Protein AF-A0A976E1U4-F1 (afdb_monomer_lite)

Structure (mmCIF, N/CA/C/O backbone):
data_AF-A0A976E1U4-F1
#
_entry.id   AF-A0A976E1U4-F1
#
loop_
_atom_site.group_PDB
_atom_site.id
_atom_site.type_symbol
_atom_site.label_atom_id
_atom_site.label_alt_id
_atom_site.label_comp_id
_atom_site.label_asym_id
_atom_site.label_entity_id
_atom_site.label_seq_id
_atom_site.pdbx_PDB_ins_code
_atom_site.Cartn_x
_atom_site.Cartn_y
_atom_site.Cartn_z
_atom_site.occupancy
_atom_site.B_iso_or_equiv
_atom_site.auth_seq_id
_atom_site.auth_comp_id
_atom_site.auth_asym_id
_atom_site.auth_atom_id
_atom_site.pdbx_PDB_model_num
ATOM 1 N N . ALA A 1 1 ? 5.167 6.896 -11.195 1.00 75.25 1 ALA A N 1
ATOM 2 C CA . ALA A 1 1 ? 5.252 8.003 -12.172 1.00 75.25 1 ALA A CA 1
ATOM 3 C C . ALA A 1 1 ? 6.666 8.157 -12.731 1.00 75.25 1 ALA A C 1
ATOM 5 O O . ALA A 1 1 ? 6.819 8.053 -13.935 1.00 75.25 1 ALA A O 1
ATOM 6 N N . TRP A 1 2 ? 7.693 8.320 -11.886 1.00 94.69 2 TRP A N 1
ATOM 7 C CA . TRP A 1 2 ? 9.071 8.586 -12.332 1.00 94.69 2 TRP A CA 1
ATOM 8 C C . TRP A 1 2 ? 9.663 7.548 -13.308 1.00 94.69 2 TRP A C 1
ATOM 10 O O . TRP A 1 2 ? 10.028 7.923 -14.416 1.00 94.69 2 TRP A O 1
ATOM 20 N N . VAL A 1 3 ? 9.682 6.250 -12.965 1.00 95.19 3 VAL A N 1
ATOM 21 C CA . VAL A 1 3 ? 10.241 5.207 -13.860 1.00 95.19 3 VAL A CA 1
ATOM 22 C C . VAL A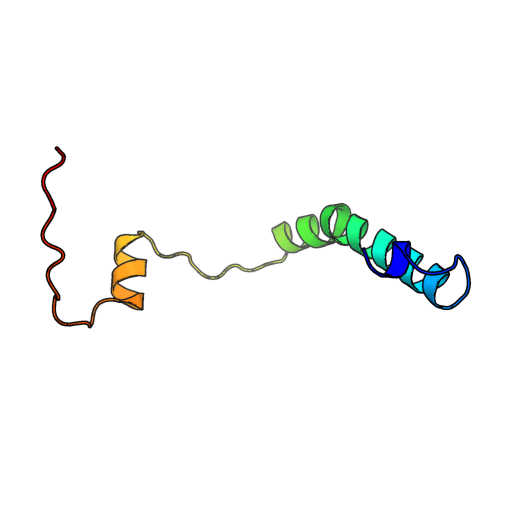 1 3 ? 9.499 5.059 -15.189 1.00 95.19 3 VAL A C 1
ATOM 24 O O . VAL A 1 3 ? 10.092 4.639 -16.171 1.00 95.19 3 VAL A O 1
ATOM 27 N N . GLY A 1 4 ? 8.223 5.452 -15.247 1.00 92.56 4 GLY A N 1
ATOM 28 C CA . GLY A 1 4 ? 7.444 5.417 -16.487 1.00 92.56 4 GLY A CA 1
ATOM 29 C C . GLY A 1 4 ? 7.863 6.483 -17.504 1.00 92.56 4 GLY A C 1
ATOM 30 O O . GLY A 1 4 ? 7.443 6.411 -18.651 1.00 92.56 4 GLY A O 1
ATOM 31 N N . ALA A 1 5 ? 8.674 7.462 -17.090 1.00 96.81 5 ALA A N 1
ATOM 32 C CA . ALA A 1 5 ? 9.259 8.478 -17.962 1.00 96.81 5 ALA A CA 1
ATOM 33 C C . ALA A 1 5 ? 10.720 8.170 -18.348 1.00 96.81 5 ALA A C 1
ATOM 35 O O . ALA A 1 5 ? 11.349 8.982 -19.023 1.00 96.81 5 ALA A O 1
ATOM 36 N N . MET A 1 6 ? 11.267 7.033 -17.907 1.00 97.25 6 MET A N 1
ATOM 37 C CA . MET A 1 6 ? 12.645 6.626 -18.191 1.00 97.25 6 MET A CA 1
ATOM 38 C C . MET A 1 6 ? 12.708 5.644 -19.369 1.00 97.25 6 MET A C 1
ATOM 40 O O . MET A 1 6 ? 11.703 4.997 -19.676 1.00 97.25 6 MET A O 1
ATOM 44 N N . PRO A 1 7 ? 13.868 5.507 -20.041 1.00 96.25 7 PRO A N 1
ATOM 45 C CA . PRO A 1 7 ? 14.045 4.502 -21.083 1.00 96.25 7 PRO A CA 1
ATOM 46 C C . PRO A 1 7 ? 13.841 3.081 -20.543 1.00 96.25 7 PRO A C 1
ATOM 48 O O . PRO A 1 7 ? 14.104 2.799 -19.372 1.00 96.25 7 PRO A O 1
ATOM 51 N N . ALA A 1 8 ? 13.400 2.170 -21.414 1.00 95.06 8 ALA A N 1
ATOM 52 C CA . ALA A 1 8 ? 13.190 0.757 -21.091 1.00 95.06 8 ALA A CA 1
ATOM 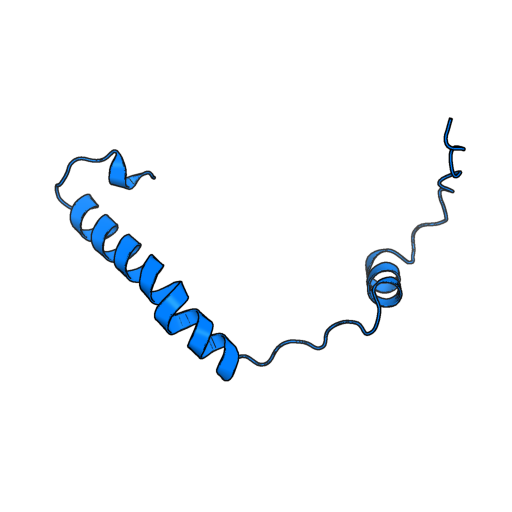53 C C . ALA A 1 8 ? 14.520 -0.024 -21.039 1.00 95.06 8 ALA A C 1
ATOM 55 O O . ALA A 1 8 ? 14.698 -1.028 -21.725 1.00 95.06 8 ALA A O 1
ATOM 56 N N . GLU A 1 9 ? 15.462 0.470 -20.241 1.00 96.75 9 GLU A N 1
ATOM 57 C CA . GLU A 1 9 ? 16.794 -0.092 -20.042 1.00 96.75 9 GLU A CA 1
ATOM 58 C C . GLU A 1 9 ? 17.143 -0.145 -18.550 1.00 96.75 9 GLU A C 1
ATOM 60 O O . GLU A 1 9 ? 16.427 0.385 -17.693 1.00 96.75 9 GLU A O 1
ATOM 65 N N . GLU A 1 10 ? 18.239 -0.819 -18.218 1.00 96.94 10 GLU A N 1
ATOM 66 C CA . GLU A 1 10 ? 18.699 -0.888 -16.834 1.00 96.94 10 GLU A CA 1
ATOM 67 C C . GLU A 1 10 ? 19.266 0.463 -16.360 1.00 96.94 10 GLU A C 1
ATOM 69 O O . GLU A 1 10 ? 19.949 1.147 -17.124 1.00 96.94 10 GLU A O 1
ATOM 74 N N . PRO A 1 11 ? 19.020 0.856 -15.094 1.00 95.75 11 PRO A N 1
ATOM 75 C CA . PRO A 1 11 ? 18.388 0.067 -14.025 1.00 95.75 11 PRO A CA 1
ATOM 76 C C . PRO A 1 11 ? 16.852 0.199 -13.951 1.00 95.7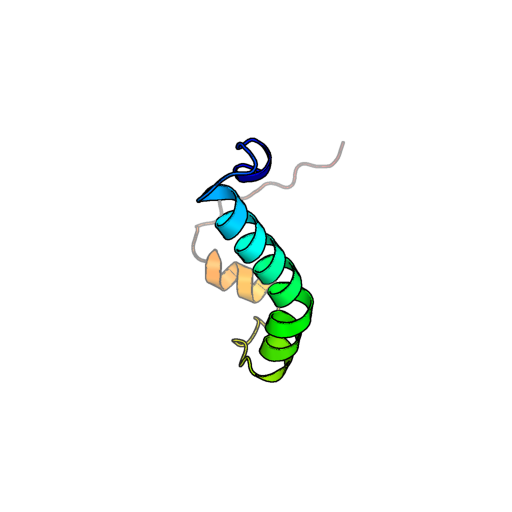5 11 PRO A C 1
ATOM 78 O O . PRO A 1 11 ? 16.209 -0.383 -13.075 1.00 95.75 11 PRO A O 1
ATOM 81 N N . TYR A 1 12 ? 16.240 1.009 -14.819 1.00 97.50 12 TYR A N 1
ATOM 82 C CA . TYR A 1 12 ? 14.832 1.403 -14.710 1.00 97.50 12 TYR A CA 1
ATOM 83 C C . TYR A 1 12 ? 13.867 0.247 -14.957 1.00 97.50 12 TYR A C 1
ATOM 85 O O . TYR A 1 12 ? 12.804 0.201 -14.330 1.00 97.50 12 TYR A O 1
ATOM 93 N N . ALA A 1 13 ? 14.242 -0.701 -15.818 1.00 96.69 13 ALA A N 1
ATOM 94 C CA . ALA A 1 13 ? 13.482 -1.926 -16.037 1.00 96.69 13 ALA A CA 1
ATOM 95 C C . ALA A 1 13 ? 13.355 -2.747 -14.739 1.00 96.69 13 ALA A C 1
ATOM 97 O O . ALA A 1 13 ? 12.235 -3.051 -14.313 1.00 96.69 13 ALA A O 1
ATOM 98 N N . THR A 1 14 ? 14.466 -3.001 -14.038 1.00 98.12 14 THR A N 1
ATOM 99 C CA . THR A 1 14 ? 14.449 -3.689 -12.737 1.00 98.12 14 THR A CA 1
ATOM 100 C C . THR A 1 14 ? 13.658 -2.916 -11.679 1.00 98.12 14 THR A C 1
ATOM 102 O O . THR A 1 14 ? 12.838 -3.499 -10.965 1.00 98.12 14 THR A O 1
ATOM 105 N N . ILE A 1 15 ? 13.843 -1.594 -11.588 1.00 98.00 15 ILE A N 1
ATOM 106 C CA . ILE A 1 15 ? 13.104 -0.760 -10.624 1.00 98.00 15 ILE A CA 1
ATOM 107 C C . ILE A 1 15 ? 11.598 -0.822 -10.905 1.00 98.00 15 ILE A C 1
ATOM 109 O O . ILE A 1 15 ? 10.803 -0.934 -9.971 1.00 98.00 15 ILE A O 1
ATOM 113 N N . SER A 1 16 ? 11.198 -0.785 -12.178 1.00 97.50 16 SER A N 1
ATOM 114 C CA . SER A 1 16 ? 9.792 -0.883 -12.581 1.00 97.50 16 SER A CA 1
ATOM 115 C C . SER A 1 16 ? 9.189 -2.223 -12.172 1.00 97.50 16 SER A C 1
ATOM 117 O O . SER A 1 16 ? 8.102 -2.244 -11.598 1.00 97.50 16 SER A O 1
ATOM 119 N N . LEU A 1 17 ? 9.914 -3.327 -12.382 1.00 98.06 17 LEU A N 1
ATOM 120 C CA . LEU A 1 17 ? 9.470 -4.657 -11.970 1.00 98.06 17 LEU A CA 1
ATOM 121 C C . LEU A 1 17 ? 9.257 -4.738 -10.453 1.00 98.06 17 LEU A C 1
ATOM 123 O O . LEU A 1 17 ? 8.208 -5.200 -10.005 1.00 98.06 17 LEU A O 1
ATOM 127 N N . ILE A 1 18 ? 10.218 -4.247 -9.662 1.00 98.25 18 ILE A N 1
ATOM 128 C CA . ILE A 1 18 ? 10.119 -4.239 -8.196 1.00 98.25 18 ILE A CA 1
ATOM 129 C C . ILE A 1 18 ? 8.950 -3.362 -7.742 1.00 98.25 18 ILE A C 1
ATOM 131 O O . ILE A 1 18 ? 8.172 -3.781 -6.889 1.00 98.25 18 ILE A O 1
ATOM 135 N N . ALA A 1 19 ? 8.792 -2.168 -8.317 1.00 98.00 19 ALA A N 1
ATOM 136 C CA . ALA A 1 19 ? 7.710 -1.257 -7.962 1.00 98.00 19 ALA A CA 1
ATOM 137 C C . ALA A 1 19 ? 6.331 -1.869 -8.255 1.00 98.00 19 ALA A C 1
ATOM 139 O O . ALA A 1 19 ? 5.436 -1.805 -7.410 1.00 98.00 19 ALA A O 1
ATOM 140 N N . SER A 1 20 ? 6.163 -2.503 -9.418 1.00 97.75 20 SER A N 1
ATOM 141 C CA . SER A 1 20 ? 4.928 -3.207 -9.773 1.00 97.75 20 SER A CA 1
ATOM 142 C C . SER A 1 20 ? 4.669 -4.401 -8.856 1.00 97.75 20 SER A C 1
ATOM 144 O O . SER A 1 20 ? 3.554 -4.555 -8.359 1.00 97.75 20 SER A O 1
ATOM 146 N N . ALA A 1 21 ? 5.689 -5.219 -8.584 1.00 98.56 21 ALA A N 1
ATOM 147 C CA . ALA A 1 21 ? 5.566 -6.345 -7.666 1.00 98.56 21 ALA A CA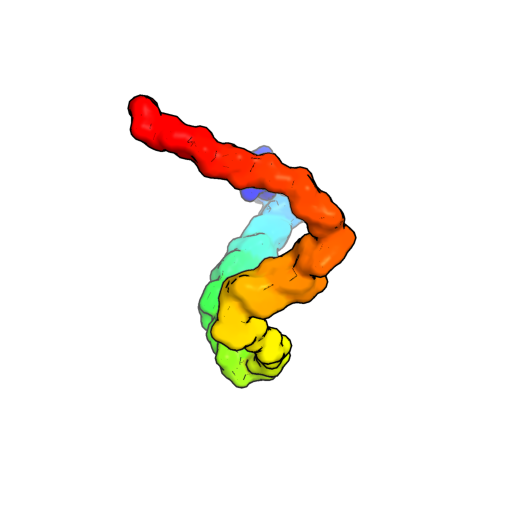 1
ATOM 148 C C . ALA A 1 21 ? 5.164 -5.876 -6.259 1.00 98.56 21 ALA A C 1
ATOM 150 O O . ALA A 1 21 ? 4.233 -6.426 -5.676 1.00 98.56 21 ALA A O 1
ATOM 151 N N . TYR A 1 22 ? 5.806 -4.823 -5.745 1.00 98.44 22 TYR A N 1
ATOM 152 C CA . TYR A 1 22 ? 5.495 -4.240 -4.441 1.00 98.44 22 TYR A CA 1
ATOM 153 C C . TYR A 1 22 ? 4.065 -3.694 -4.378 1.00 98.44 22 TYR A C 1
ATOM 155 O O . TYR A 1 22 ? 3.369 -3.929 -3.394 1.00 98.44 22 TYR A O 1
ATOM 163 N N . TRP A 1 23 ? 3.595 -3.026 -5.436 1.00 98.50 23 TRP A N 1
ATOM 164 C CA . TRP A 1 23 ? 2.225 -2.517 -5.508 1.00 98.50 23 TRP A CA 1
ATOM 165 C C . TRP A 1 23 ? 1.191 -3.629 -5.315 1.00 98.50 23 TRP A C 1
ATOM 167 O O . TRP A 1 23 ? 0.317 -3.527 -4.457 1.00 98.50 23 TRP A O 1
ATOM 177 N N . PHE A 1 24 ? 1.305 -4.721 -6.076 1.00 98.62 24 PHE A N 1
ATOM 178 C CA . PHE A 1 24 ? 0.381 -5.847 -5.940 1.00 98.62 24 PHE A CA 1
ATOM 179 C C . PHE A 1 24 ? 0.578 -6.603 -4.626 1.00 98.62 24 PHE A C 1
ATOM 181 O O . PHE A 1 24 ? -0.410 -6.961 -3.985 1.00 98.62 24 PHE A O 1
ATOM 188 N N . ALA A 1 25 ? 1.824 -6.808 -4.189 1.00 98.75 25 ALA A N 1
ATOM 189 C CA . ALA A 1 25 ? 2.115 -7.444 -2.909 1.00 98.75 25 ALA A CA 1
ATOM 190 C C . ALA A 1 25 ? 1.480 -6.680 -1.740 1.00 98.75 25 ALA A C 1
ATOM 192 O O . ALA A 1 25 ? 0.962 -7.313 -0.823 1.00 98.75 25 ALA A O 1
ATOM 193 N N . TYR A 1 26 ? 1.450 -5.344 -1.784 1.00 98.62 26 TYR A N 1
ATOM 194 C CA . TYR A 1 26 ? 0.836 -4.531 -0.739 1.00 98.62 26 TYR A CA 1
ATOM 195 C C . TYR A 1 26 ? -0.639 -4.889 -0.516 1.00 98.62 26 TYR A C 1
ATOM 197 O O . TYR A 1 26 ? -1.036 -5.205 0.604 1.00 98.62 26 TYR A O 1
ATOM 205 N N . PHE A 1 27 ? -1.440 -4.925 -1.583 1.00 98.25 27 PHE A N 1
ATOM 206 C CA . PHE A 1 27 ? -2.876 -5.199 -1.475 1.00 98.25 27 PHE A CA 1
ATOM 207 C C . PHE A 1 27 ? -3.213 -6.684 -1.350 1.00 98.25 27 PHE A C 1
ATOM 209 O O . PHE A 1 27 ? -4.127 -7.042 -0.614 1.00 98.25 27 PHE A O 1
ATOM 216 N N . LEU A 1 28 ? -2.504 -7.551 -2.073 1.00 98.38 28 LEU A N 1
ATOM 217 C CA . LEU A 1 28 ? -2.847 -8.972 -2.154 1.00 98.38 28 LEU A CA 1
ATOM 218 C C . LEU A 1 28 ? -2.217 -9.807 -1.035 1.00 98.38 28 LEU A C 1
ATOM 220 O O . LEU A 1 28 ? -2.697 -10.904 -0.762 1.00 98.38 28 LEU A O 1
ATOM 224 N N . VAL A 1 29 ? -1.148 -9.315 -0.401 1.00 98.12 29 VAL A N 1
ATOM 225 C CA . VAL A 1 29 ? -0.377 -10.075 0.595 1.00 98.12 29 VAL A CA 1
ATOM 226 C C . VAL A 1 29 ? -0.205 -9.290 1.894 1.00 98.12 29 VAL A C 1
ATOM 228 O O . VAL A 1 29 ? -0.636 -9.762 2.941 1.00 98.12 29 VAL A O 1
ATOM 231 N N . ILE A 1 30 ? 0.384 -8.091 1.854 1.00 98.38 30 ILE A N 1
ATOM 232 C CA . ILE A 1 30 ? 0.768 -7.351 3.068 1.00 98.38 30 ILE A CA 1
ATOM 233 C C . ILE A 1 30 ? -0.463 -6.925 3.875 1.00 98.38 30 ILE A C 1
ATOM 235 O O . ILE A 1 30 ? -0.519 -7.231 5.062 1.00 98.38 30 ILE A O 1
ATOM 239 N N . LEU A 1 31 ? -1.454 -6.266 3.263 1.00 97.94 31 LEU A N 1
ATOM 240 C CA . LEU A 1 31 ? -2.662 -5.825 3.972 1.00 97.94 31 LEU A CA 1
ATOM 241 C C . LEU A 1 31 ? -3.483 -6.991 4.561 1.00 97.94 31 LEU A C 1
ATOM 243 O O . LEU A 1 31 ? -3.833 -6.901 5.738 1.00 97.94 31 LEU A O 1
ATOM 247 N N . PRO A 1 32 ? -3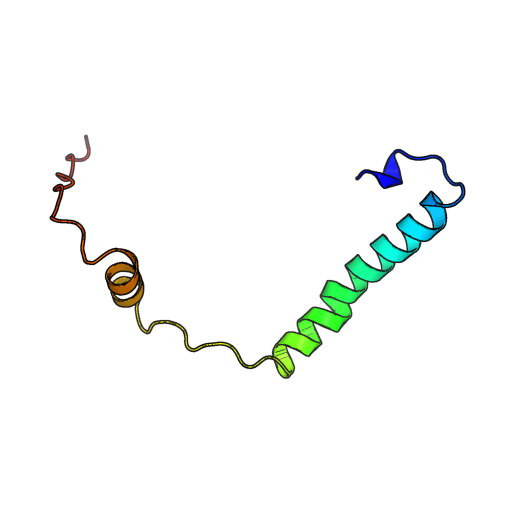.758 -8.098 3.836 1.00 97.81 32 PRO A N 1
ATOM 248 C CA . PRO A 1 32 ? -4.424 -9.263 4.423 1.00 97.81 32 PRO A CA 1
ATOM 249 C C . PRO A 1 32 ? -3.657 -9.870 5.598 1.00 97.81 32 PRO A C 1
ATOM 251 O O . PRO A 1 32 ? -4.267 -10.249 6.594 1.00 97.81 32 PRO A O 1
ATOM 254 N N . LEU A 1 33 ? -2.324 -9.947 5.507 1.00 98.25 33 LEU A N 1
ATOM 255 C CA . LEU A 1 33 ? -1.502 -10.460 6.600 1.00 98.25 33 LEU A CA 1
ATOM 256 C C . LEU A 1 33 ? -1.519 -9.516 7.803 1.00 98.25 33 LEU A C 1
ATOM 258 O O . LEU A 1 33 ? -1.785 -9.983 8.906 1.00 98.25 33 LEU A O 1
ATOM 262 N N . LEU A 1 34 ? -1.294 -8.212 7.605 1.00 97.44 34 LEU A N 1
ATOM 263 C CA . LEU A 1 34 ? -1.366 -7.207 8.672 1.00 97.44 34 LEU A CA 1
ATOM 264 C C . LEU A 1 34 ? -2.729 -7.215 9.363 1.00 97.44 34 LEU A C 1
ATOM 266 O O . LEU A 1 34 ? -2.771 -7.238 10.586 1.00 97.44 34 LEU A O 1
ATOM 270 N N . GLY A 1 35 ? -3.825 -7.340 8.611 1.00 94.75 35 GLY A N 1
ATOM 271 C CA . GLY A 1 35 ? -5.167 -7.458 9.184 1.00 94.75 35 GLY A CA 1
ATOM 272 C C . GLY A 1 35 ? -5.358 -8.658 10.123 1.00 94.75 35 GLY A C 1
ATOM 273 O O . GLY A 1 35 ? -6.264 -8.633 10.952 1.00 94.75 35 GLY A O 1
ATOM 274 N N . VAL A 1 36 ? -4.515 -9.693 10.024 1.00 96.88 36 VAL A N 1
ATOM 275 C CA . VAL A 1 36 ? -4.543 -10.870 10.910 1.00 96.88 36 VAL A CA 1
ATOM 276 C C . VAL A 1 36 ? -3.495 -10.787 12.023 1.00 96.88 36 VAL A C 1
ATOM 278 O O . VAL A 1 36 ? -3.753 -11.241 13.137 1.00 96.88 36 VAL A O 1
ATOM 281 N N . ILE A 1 37 ? -2.302 -10.257 11.738 1.00 97.44 37 ILE A N 1
ATOM 282 C CA . ILE A 1 37 ? -1.153 -10.324 12.658 1.00 97.44 37 ILE A CA 1
ATOM 283 C C . ILE A 1 37 ? -0.949 -9.055 13.490 1.00 97.44 37 ILE A C 1
ATOM 285 O O . ILE A 1 37 ? -0.281 -9.110 14.524 1.00 97.44 37 ILE A O 1
ATOM 289 N N . GLU A 1 38 ? -1.457 -7.909 13.041 1.00 95.81 38 GLU A N 1
ATOM 290 C CA . GLU A 1 38 ? -1.253 -6.635 13.721 1.00 95.81 38 GLU A CA 1
ATOM 291 C C . GLU A 1 38 ? -2.054 -6.575 15.027 1.00 95.81 38 GLU A C 1
ATOM 293 O O . GLU A 1 38 ? -3.209 -6.994 15.107 1.00 95.81 38 GLU A O 1
ATOM 298 N N . LYS A 1 39 ? -1.429 -6.029 16.073 1.00 96.31 39 LYS A N 1
ATOM 299 C CA . LYS A 1 39 ? -2.097 -5.689 17.332 1.00 96.31 39 LYS A CA 1
ATOM 300 C C . LYS A 1 39 ? -2.321 -4.177 17.354 1.00 96.31 39 LYS A C 1
ATOM 302 O O . LYS A 1 39 ? -1.377 -3.461 17.698 1.00 96.31 39 LYS A O 1
ATOM 307 N N . PRO A 1 40 ? -3.514 -3.682 16.978 1.00 94.44 40 PRO A N 1
ATOM 308 C CA . PRO A 1 40 ? -3.770 -2.252 16.967 1.00 94.44 40 PRO A CA 1
ATOM 309 C C . PRO A 1 40 ? -3.745 -1.695 18.391 1.00 94.44 40 PRO A C 1
ATOM 311 O O . PRO A 1 40 ? -4.090 -2.379 19.359 1.00 94.44 40 PRO A O 1
ATOM 314 N N . LEU A 1 41 ? -3.357 -0.428 18.511 1.00 94.12 41 LEU A N 1
ATOM 315 C CA . LEU A 1 41 ? -3.569 0.326 19.741 1.00 94.12 41 LEU A CA 1
ATOM 316 C C . LEU A 1 41 ? -5.074 0.513 19.972 1.00 94.12 41 LEU A C 1
ATOM 318 O O . LEU A 1 41 ? -5.862 0.543 19.023 1.00 94.12 41 LEU A O 1
ATOM 322 N N . ALA A 1 42 ? -5.473 0.637 21.237 1.00 94.75 42 ALA A N 1
ATOM 323 C CA . ALA A 1 42 ? -6.860 0.927 21.573 1.00 94.75 42 ALA A CA 1
ATOM 324 C C . ALA A 1 42 ? -7.267 2.280 20.972 1.00 94.75 42 ALA A C 1
ATOM 326 O O . ALA A 1 42 ? -6.565 3.276 21.147 1.00 94.75 42 ALA A O 1
ATOM 327 N N . GLN A 1 43 ? -8.391 2.300 20.258 1.00 94.75 43 GLN A N 1
ATOM 328 C CA . GLN A 1 43 ? -8.986 3.546 19.785 1.00 94.75 43 GLN A CA 1
ATOM 329 C C . GLN A 1 43 ? -9.675 4.265 20.956 1.00 94.75 43 GLN A C 1
ATOM 331 O O . GLN A 1 43 ? -10.188 3.585 21.852 1.00 94.75 43 GLN A O 1
ATOM 336 N N . PRO A 1 44 ? -9.701 5.611 20.964 1.00 95.31 44 PRO A N 1
ATOM 337 C CA . PRO A 1 44 ? -10.465 6.370 21.951 1.00 95.31 44 PRO A CA 1
ATOM 338 C C . PRO A 1 44 ? -11.947 5.983 21.883 1.00 95.31 44 PRO A C 1
ATOM 340 O O . PRO A 1 44 ? -12.466 5.665 20.810 1.00 95.31 44 PRO A O 1
ATOM 343 N N . ALA A 1 45 ? -12.644 6.003 23.022 1.00 95.69 45 ALA A N 1
ATOM 344 C CA . ALA A 1 45 ? -14.038 5.567 23.076 1.00 95.69 45 ALA A CA 1
ATOM 345 C C . ALA A 1 45 ? -14.973 6.567 22.383 1.00 95.69 45 ALA A C 1
ATOM 347 O O . ALA A 1 45 ? -16.036 6.189 21.887 1.00 95.69 45 ALA A O 1
ATOM 348 N N . THR A 1 46 ? -14.584 7.844 22.344 1.00 96.19 46 THR A N 1
ATOM 349 C CA . THR A 1 46 ? -15.336 8.904 21.670 1.00 96.19 46 THR A CA 1
ATOM 350 C C . THR A 1 46 ? -14.411 9.912 20.997 1.00 96.19 46 THR A C 1
ATOM 352 O O . THR A 1 46 ? -13.255 10.086 21.379 1.00 96.19 46 THR A O 1
ATOM 355 N N . ILE A 1 47 ? -14.958 10.633 20.018 1.00 94.56 47 ILE A N 1
ATOM 356 C CA . ILE A 1 47 ? -14.274 11.762 19.374 1.00 94.56 47 ILE A CA 1
ATOM 357 C C . ILE A 1 47 ? -13.988 12.877 20.392 1.00 94.56 47 ILE A C 1
ATOM 359 O O . ILE A 1 47 ? -12.955 13.529 20.311 1.00 94.56 47 ILE A O 1
ATOM 363 N N . GLU A 1 48 ? -14.884 13.101 21.358 1.00 92.94 48 GLU A N 1
ATOM 364 C CA . GLU A 1 48 ? -14.705 14.123 22.395 1.00 92.94 48 GLU A CA 1
ATOM 365 C C . GLU A 1 48 ? -13.543 13.789 23.341 1.00 92.94 48 GLU A C 1
ATOM 367 O O . GLU A 1 48 ? -12.758 14.670 23.686 1.00 92.94 48 GLU A O 1
ATOM 372 N N . GLU A 1 49 ? -13.396 12.518 23.723 1.00 93.88 49 GLU A N 1
ATOM 373 C CA . GLU A 1 49 ? -12.249 12.040 24.502 1.00 93.88 49 GLU A CA 1
ATOM 374 C C . GLU A 1 49 ? -10.932 12.285 23.753 1.00 93.88 49 GLU A C 1
ATOM 376 O O . GLU A 1 49 ? -10.004 12.864 24.320 1.00 93.88 49 GLU A O 1
ATOM 381 N N . ASP A 1 50 ? -10.880 11.919 22.468 1.00 94.69 50 ASP A N 1
ATOM 382 C CA . ASP A 1 50 ? -9.724 12.171 21.605 1.00 94.69 50 ASP A CA 1
ATOM 383 C C . ASP A 1 50 ? -9.417 13.671 21.482 1.00 94.69 50 ASP A C 1
ATOM 385 O O . ASP A 1 50 ? -8.278 14.105 21.670 1.00 94.69 50 ASP A O 1
ATOM 389 N N . PHE A 1 51 ? -10.446 14.489 21.244 1.00 93.06 51 PHE A N 1
ATOM 390 C CA . PHE A 1 51 ? -10.318 15.938 21.120 1.00 93.06 51 PHE A CA 1
ATOM 391 C C . PHE A 1 51 ? -9.785 16.575 22.408 1.00 93.06 51 PHE A C 1
ATOM 393 O O . PHE A 1 51 ? -8.853 17.378 22.364 1.00 93.06 51 PHE A O 1
ATOM 400 N N . ASN A 1 52 ? -10.326 16.206 23.569 1.00 92.69 52 ASN A N 1
ATOM 401 C CA . ASN A 1 52 ? -9.878 16.733 24.855 1.00 92.69 52 ASN A CA 1
ATOM 402 C C . ASN A 1 52 ? -8.440 16.302 25.182 1.00 92.69 52 ASN A C 1
ATOM 404 O O . ASN A 1 52 ? -7.668 17.118 25.687 1.00 92.69 52 ASN A O 1
ATOM 408 N N . ALA A 1 53 ? -8.048 15.068 24.850 1.00 90.44 53 ALA A N 1
ATOM 409 C CA . ALA A 1 53 ? -6.675 14.597 25.027 1.00 90.44 53 ALA A CA 1
ATOM 410 C C . ALA A 1 53 ? -5.665 15.383 24.169 1.00 90.44 53 ALA A C 1
ATOM 412 O O . ALA A 1 53 ? -4.573 15.702 24.641 1.00 90.44 53 ALA A O 1
ATOM 413 N N . HIS A 1 54 ? -6.034 15.740 22.933 1.00 88.88 54 HIS A N 1
ATOM 414 C CA . HIS A 1 54 ? -5.154 16.455 22.001 1.00 88.88 54 HIS A CA 1
ATOM 415 C C . HIS A 1 54 ? -5.196 17.987 22.149 1.00 88.88 54 HIS A C 1
ATOM 417 O O . HIS A 1 54 ? -4.208 18.660 21.844 1.00 88.88 54 HIS A O 1
ATOM 423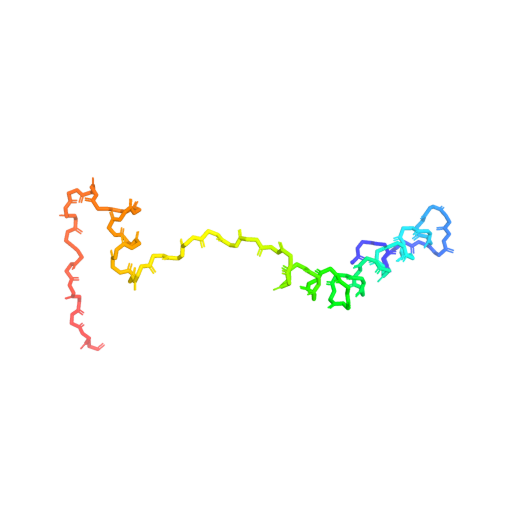 N N . TYR A 1 55 ? -6.316 18.558 22.611 1.00 85.31 55 TYR A N 1
ATOM 424 C CA . TYR A 1 55 ? -6.575 20.006 22.567 1.00 85.31 55 TYR A CA 1
ATOM 425 C C . TYR A 1 55 ? -7.074 20.632 23.884 1.00 85.31 55 TYR A C 1
ATOM 427 O O . TYR A 1 55 ? -7.155 21.860 23.969 1.00 85.31 55 TYR A O 1
ATOM 435 N N . GLY A 1 56 ? -7.370 19.845 24.925 1.00 66.75 56 GLY A N 1
ATOM 436 C CA . GLY A 1 56 ? -8.103 20.246 26.141 1.00 66.75 56 GLY A CA 1
ATOM 437 C C . GLY A 1 56 ? -7.403 21.205 27.117 1.00 66.75 56 GLY A C 1
ATOM 438 O O . GLY A 1 56 ? -7.807 21.311 28.270 1.00 66.75 56 GLY A O 1
ATOM 439 N N . SER A 1 57 ? -6.357 21.917 26.696 1.00 64.94 57 SER A N 1
ATOM 440 C CA . SER A 1 57 ? -5.668 22.919 27.529 1.00 64.94 57 SER A CA 1
ATOM 441 C C . SER A 1 57 ? -5.272 24.195 26.775 1.00 64.94 57 SER A C 1
ATOM 443 O O . SER A 1 57 ? -4.265 24.832 27.081 1.00 64.94 57 SER A O 1
ATOM 445 N N . LYS A 1 58 ? -6.106 24.641 25.826 1.00 60.78 58 LYS A N 1
ATOM 446 C CA . LYS A 1 58 ? -6.107 26.053 25.406 1.00 60.78 58 LYS A CA 1
ATOM 447 C C . LYS A 1 58 ? -7.224 26.801 26.143 1.00 60.78 58 LYS A C 1
ATOM 449 O O . LYS A 1 58 ? -8.363 26.338 26.098 1.00 60.78 58 LYS A O 1
ATOM 454 N N . PRO A 1 59 ? -6.946 27.939 26.815 1.00 54.91 59 PRO A N 1
ATOM 455 C CA . PRO A 1 59 ? -8.013 28.785 27.336 1.00 54.91 59 PRO A CA 1
ATOM 456 C C . PRO A 1 59 ? -8.933 29.151 26.172 1.00 54.91 59 PRO A C 1
ATOM 458 O O . PRO A 1 59 ? -8.450 29.478 25.088 1.00 54.91 59 PRO A O 1
ATOM 461 N N . ALA A 1 60 ? -10.240 29.033 26.390 1.00 53.38 60 ALA A N 1
ATOM 462 C CA . ALA A 1 60 ? -11.261 29.231 25.375 1.00 53.38 60 ALA A CA 1
ATOM 463 C C . ALA A 1 60 ? -11.087 30.585 24.665 1.00 53.38 60 ALA A C 1
ATOM 465 O O . ALA A 1 60 ? -11.535 31.623 25.147 1.00 53.38 60 ALA A O 1
ATOM 466 N N . GLN A 1 61 ? -10.471 30.578 23.485 1.00 56.72 61 GLN A N 1
ATOM 467 C CA . GLN A 1 61 ? -10.787 31.572 22.472 1.00 56.72 61 GLN A CA 1
ATOM 468 C C . GLN A 1 61 ? -12.138 31.146 21.919 1.00 56.72 61 GLN A C 1
ATOM 470 O O . GLN A 1 61 ? -12.230 30.230 21.108 1.00 56.72 61 GLN A O 1
ATOM 475 N N . GLY A 1 62 ? -13.192 31.735 22.486 1.00 51.59 62 GLY A N 1
ATOM 476 C CA . GLY A 1 62 ? -14.566 31.446 22.114 1.00 51.59 62 GLY A CA 1
ATOM 477 C C . GLY A 1 62 ? -14.750 31.616 20.612 1.00 51.59 62 GLY A C 1
ATOM 478 O O . GLY A 1 62 ? -14.709 32.731 20.097 1.00 51.59 62 GLY A O 1
ATOM 479 N N . TYR A 1 63 ? -14.973 30.506 19.915 1.00 55.38 63 TYR A N 1
ATOM 480 C CA . TYR A 1 63 ? -15.572 30.546 18.595 1.00 55.38 63 TYR A CA 1
ATOM 481 C C . TYR A 1 63 ? -17.042 30.897 18.808 1.00 55.38 63 TYR A C 1
ATOM 483 O O . TYR A 1 63 ? -17.856 30.044 19.160 1.00 55.38 63 TYR A O 1
ATOM 491 N N . ALA A 1 64 ? -17.364 32.186 18.695 1.00 58.53 64 ALA A N 1
ATOM 492 C CA . ALA A 1 64 ? -18.746 32.626 18.614 1.00 58.53 64 ALA A CA 1
ATOM 493 C C . ALA A 1 64 ? -19.378 31.932 17.403 1.00 58.53 64 ALA A C 1
ATOM 495 O O . ALA A 1 64 ? -18.870 32.062 16.292 1.00 58.53 64 ALA A O 1
ATOM 496 N N . ALA A 1 65 ? -20.453 31.175 17.618 1.00 59.44 65 ALA A N 1
ATOM 497 C CA . ALA A 1 65 ? -21.236 30.629 16.522 1.00 59.44 65 ALA A CA 1
ATOM 498 C C . ALA A 1 65 ? -21.791 31.804 15.705 1.00 59.44 65 ALA A C 1
ATOM 500 O O . ALA A 1 65 ? -22.642 32.546 16.199 1.00 59.44 65 ALA A O 1
ATOM 501 N N . GLN A 1 66 ? -21.288 32.013 14.484 1.00 56.69 66 GLN A N 1
ATOM 502 C CA . GLN A 1 66 ? -21.951 32.917 13.551 1.00 56.69 66 GLN A CA 1
ATOM 503 C C . GLN A 1 66 ? -23.327 32.326 13.205 1.00 56.69 66 GLN A C 1
ATOM 505 O O . GLN A 1 66 ? -23.392 31.158 12.806 1.00 56.69 66 GLN A O 1
ATOM 510 N N . PRO A 1 67 ? -24.422 33.093 13.361 1.00 58.34 67 PRO A N 1
ATOM 511 C CA . PRO A 1 67 ? -25.726 32.687 12.860 1.00 58.34 67 PRO A CA 1
ATOM 512 C C . PRO A 1 67 ? -25.624 32.411 11.361 1.00 58.34 67 PRO A C 1
ATOM 514 O O . PRO A 1 67 ? -24.966 33.159 10.638 1.00 58.34 67 PRO A O 1
ATOM 517 N N . ALA A 1 68 ? -26.256 31.331 10.910 1.00 59.69 68 ALA A N 1
ATOM 518 C CA . ALA A 1 68 ? -26.419 31.086 9.488 1.00 59.69 68 ALA A CA 1
ATOM 519 C C . ALA A 1 68 ? -27.412 32.117 8.928 1.00 59.69 68 ALA A C 1
ATOM 521 O O . ALA A 1 68 ? -28.589 32.086 9.292 1.00 59.69 68 ALA A O 1
ATOM 522 N N . GLU A 1 69 ? -26.916 33.016 8.081 1.00 54.19 69 GLU A N 1
ATOM 523 C CA . GLU A 1 69 ? -27.706 33.778 7.105 1.00 54.19 69 GLU A CA 1
ATOM 524 C C . GLU A 1 69 ? -27.442 33.227 5.701 1.00 54.19 69 GLU A C 1
ATOM 526 O O . GLU A 1 69 ? -26.263 32.919 5.400 1.00 54.19 69 GLU A O 1
#

pLDDT: mean 88.01, std 15.65, range [51.59, 98.75]

Sequence (69 aa):
AWVGAMPAEEPYATISLIASAYWFAYFLVILPLLGVIEKPLAQPATIEEDFNAHYGSKPAQGYAAQPAE

Foldseek 3Di:
DVLVPDDCDPPSVVVVVVVVVVVCCVVVPVVVVCVPPPDDDDDDPDPVRVCCVVPVPDDDPDPDPDDDD

Radius of gyration: 23.74 Å; chains: 1; bounding box: 46×45×49 Å

Secondary structure (DSSP, 8-state):
-GGGGS-SSTTHHHHHHHHHHHHHHIIIIIHHHHHHH--PPPPPSSHHHHHHHHHTTS-----------